Protein AF-H0I0U5-F1 (afdb_monomer)

Foldseek 3Di:
DDKAKDKDAFAFQDPVLVVVLVVLLVVLCVVLVKDKPDFQDDDDDPDDDTHSRITMIIGPHNVSVVCSCPDPSNVVSVVSVVVTTDD

Secondary structure (DSSP, 8-state):
-PPEEEEEEE-BS-HHHHHHHHHHHHHHHHHTT-EEEEES-S---SSS---SEEEEEEESSHHHHHHHHTSHHHHHHHHHHTTTB--

InterPro domains:
  IPR010753 Domain of unknown function DUF1330 [PF07045] (3-81)
  IPR011008 Dimeric alpha-beta barrel [SSF54909] (1-80)

Solvent-accessible surface area (backbone atoms only — not comparable to full-atom values): 4941 Å² total; per-residue (Å²): 130,69,65,12,76,52,77,47,75,37,41,77,79,34,73,68,65,46,50,58,37,54,61,38,34,50,55,24,36,60,76,39,58,48,41,77,78,39,80,47,66,96,80,82,65,99,70,77,84,76,57,86,27,49,30,34,32,39,18,75,24,51,65,39,44,52,51,32,63,70,26,73,49,24,46,60,21,53,75,56,42,79,79,25,45,63,127

Radius of gyration: 13.31 Å; Cα contacts (8 Å, |Δi|>4): 136; chains: 1; bounding box: 36×19×35 Å

Structure (mmCIF, N/CA/C/O backbone):
data_AF-H0I0U5-F1
#
_entry.id   AF-H0I0U5-F1
#
loop_
_atom_site.group_PDB
_atom_site.id
_atom_site.type_symbol
_atom_site.label_atom_id
_atom_site.label_alt_id
_atom_site.label_comp_id
_atom_site.label_asym_id
_atom_site.label_entity_id
_atom_site.label_seq_id
_atom_site.pdbx_PDB_ins_code
_atom_site.Cartn_x
_atom_site.Cartn_y
_atom_site.Cartn_z
_atom_site.occupancy
_atom_site.B_iso_or_equiv
_atom_site.auth_seq_id
_atom_site.auth_comp_id
_atom_site.auth_asym_id
_atom_site.auth_atom_id
_atom_site.pdbx_PDB_model_num
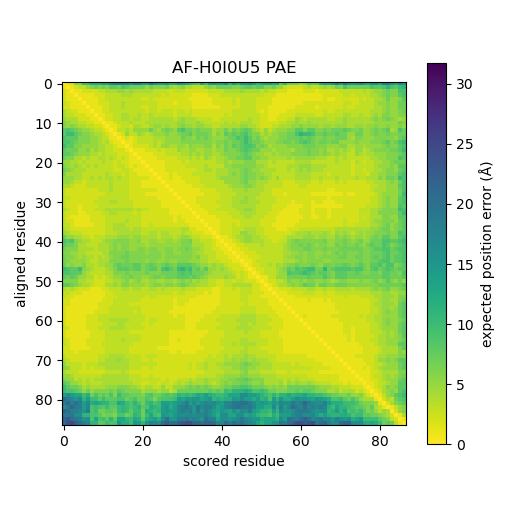ATOM 1 N N . MET A 1 1 ? -21.058 -0.122 6.432 1.00 77.44 1 MET A N 1
ATOM 2 C CA . MET A 1 1 ? -20.246 1.101 6.236 1.00 77.44 1 MET A CA 1
ATOM 3 C C . MET A 1 1 ? -19.391 0.944 4.990 1.00 77.44 1 MET A C 1
ATOM 5 O O . MET A 1 1 ? -19.060 -0.189 4.652 1.00 77.44 1 MET A O 1
ATOM 9 N N . ALA A 1 2 ? -19.076 2.046 4.307 1.00 93.38 2 ALA A N 1
ATOM 10 C CA . ALA A 1 2 ? -18.238 2.031 3.109 1.00 93.38 2 ALA A CA 1
ATOM 11 C C . ALA A 1 2 ? -16.782 1.657 3.445 1.00 93.38 2 ALA A C 1
ATOM 13 O O . ALA A 1 2 ? -16.269 2.029 4.500 1.00 93.38 2 ALA A O 1
ATOM 14 N N . LYS A 1 3 ? -16.136 0.905 2.550 1.00 97.69 3 LYS A N 1
ATOM 15 C CA . LYS A 1 3 ? -14.720 0.525 2.651 1.00 97.69 3 LYS A CA 1
ATOM 16 C C . LYS A 1 3 ? -13.813 1.663 2.181 1.00 97.69 3 LYS A C 1
ATOM 18 O O . LYS A 1 3 ? -14.254 2.546 1.450 1.00 97.69 3 LYS A O 1
ATOM 23 N N . GLY A 1 4 ? -12.548 1.622 2.590 1.00 97.81 4 GLY A N 1
ATOM 24 C CA . GLY A 1 4 ? -11.492 2.468 2.029 1.00 97.81 4 GLY A CA 1
ATOM 25 C C . GLY A 1 4 ? -10.706 1.712 0.962 1.00 97.81 4 GLY A C 1
ATOM 26 O O . GLY A 1 4 ? -10.463 0.518 1.127 1.00 97.81 4 GLY A O 1
ATOM 27 N N . TYR A 1 5 ? -10.285 2.394 -0.105 1.00 97.69 5 TYR A N 1
ATOM 28 C CA . TYR A 1 5 ? -9.462 1.797 -1.157 1.00 97.69 5 TYR A CA 1
ATOM 29 C C . TYR A 1 5 ? -8.237 2.652 -1.431 1.00 97.69 5 TYR A C 1
ATOM 31 O O . TYR A 1 5 ? -8.343 3.801 -1.856 1.00 97.69 5 TYR A O 1
ATOM 39 N N . TRP A 1 6 ? -7.068 2.064 -1.219 1.00 95.75 6 TRP A N 1
ATOM 40 C CA . TRP A 1 6 ? -5.807 2.641 -1.647 1.00 95.75 6 TRP A CA 1
ATOM 41 C C . TRP A 1 6 ? -5.413 2.028 -2.982 1.00 95.75 6 TRP A C 1
ATOM 43 O O . TRP A 1 6 ? -5.158 0.825 -3.070 1.00 95.75 6 TRP A O 1
ATOM 53 N N . VAL A 1 7 ? -5.354 2.871 -4.009 1.00 94.44 7 VAL A N 1
ATOM 54 C CA . VAL A 1 7 ? -4.860 2.516 -5.339 1.00 94.44 7 VAL A CA 1
ATOM 55 C C . VAL A 1 7 ? -3.475 3.127 -5.532 1.00 94.44 7 VAL A C 1
ATOM 57 O O . VAL A 1 7 ? -3.307 4.337 -5.395 1.00 94.44 7 VAL A O 1
ATOM 60 N N . ALA A 1 8 ? -2.477 2.293 -5.810 1.00 90.50 8 ALA A N 1
ATOM 61 C CA . ALA A 1 8 ? -1.107 2.725 -6.058 1.00 90.50 8 ALA A CA 1
ATOM 62 C C . ALA A 1 8 ? -0.611 2.208 -7.411 1.00 90.50 8 ALA A C 1
ATOM 64 O O . ALA A 1 8 ? -0.810 1.042 -7.760 1.00 90.50 8 ALA A O 1
ATOM 65 N N . PHE A 1 9 ? 0.074 3.090 -8.133 1.00 89.31 9 PHE A N 1
ATOM 66 C CA . PHE A 1 9 ? 0.677 2.848 -9.438 1.00 89.31 9 PHE A CA 1
ATOM 67 C C . PHE A 1 9 ? 2.185 3.053 -9.314 1.00 89.31 9 PHE A C 1
ATOM 69 O O . PHE A 1 9 ? 2.614 4.057 -8.748 1.00 89.31 9 PHE A O 1
ATOM 76 N N . ALA A 1 10 ? 2.991 2.116 -9.805 1.00 86.00 10 ALA A N 1
ATOM 77 C CA . ALA A 1 10 ? 4.447 2.227 -9.735 1.00 86.00 10 ALA A CA 1
ATOM 78 C C . ALA A 1 10 ? 5.130 1.521 -10.908 1.00 86.00 10 ALA A C 1
ATOM 80 O O . ALA A 1 10 ? 4.643 0.498 -11.382 1.00 86.00 10 ALA A O 1
ATOM 81 N N . ASP A 1 11 ? 6.297 2.024 -11.304 1.00 85.38 11 ASP A N 1
ATOM 82 C CA . ASP A 1 11 ? 7.296 1.236 -12.024 1.00 85.38 11 ASP A CA 1
ATOM 83 C C . ASP A 1 11 ? 8.455 0.957 -11.068 1.00 85.38 11 ASP A C 1
ATOM 85 O O . ASP A 1 11 ? 8.969 1.868 -10.412 1.00 85.38 11 ASP A O 1
ATOM 89 N N . VAL A 1 12 ? 8.826 -0.318 -10.9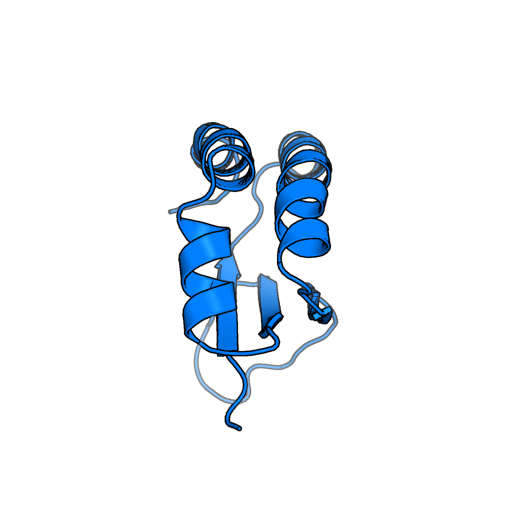46 1.00 81.88 12 VAL A N 1
ATOM 90 C CA . VAL A 1 12 ? 9.879 -0.769 -10.029 1.00 81.88 12 VAL A CA 1
ATOM 91 C C . VAL A 1 12 ? 11.190 -0.850 -10.800 1.00 81.88 12 VAL A C 1
ATOM 93 O O . VAL A 1 12 ? 11.357 -1.743 -11.627 1.00 81.88 12 VAL A O 1
ATOM 96 N N . SER A 1 13 ? 12.118 0.066 -10.520 1.00 81.81 13 SER A N 1
ATOM 97 C CA . SER A 1 13 ? 13.439 0.097 -11.165 1.00 81.81 13 SER A CA 1
ATOM 98 C C . SER A 1 13 ? 14.492 -0.750 -10.438 1.00 81.81 13 SER A C 1
ATOM 100 O O . SER A 1 13 ? 15.419 -1.241 -11.076 1.00 81.81 13 SER A O 1
ATOM 102 N N . ASP A 1 14 ? 14.328 -0.976 -9.128 1.00 81.31 14 ASP A N 1
ATOM 103 C CA . ASP A 1 14 ? 15.189 -1.845 -8.313 1.00 81.31 14 ASP A CA 1
ATOM 104 C C . ASP A 1 14 ? 14.356 -2.863 -7.501 1.00 81.31 14 ASP A C 1
ATOM 106 O O . ASP A 1 14 ? 13.771 -2.531 -6.459 1.00 81.31 14 ASP A O 1
ATOM 110 N N . PRO A 1 15 ? 14.308 -4.135 -7.942 1.00 77.31 15 PRO A N 1
ATOM 111 C CA . PRO A 1 15 ? 13.596 -5.195 -7.237 1.00 77.31 15 PRO A CA 1
ATOM 112 C C . PRO A 1 15 ? 14.150 -5.522 -5.842 1.00 77.31 15 PRO A C 1
ATOM 114 O O . PRO A 1 15 ? 13.397 -6.045 -5.014 1.00 77.31 15 PRO A O 1
ATOM 117 N N . GLN A 1 16 ? 15.437 -5.272 -5.563 1.00 77.31 16 GLN A N 1
ATOM 118 C CA . GLN A 1 16 ? 16.032 -5.573 -4.256 1.00 77.31 16 GLN A CA 1
ATOM 119 C C . GLN A 1 16 ? 15.634 -4.527 -3.213 1.00 77.31 16 GLN A C 1
ATOM 121 O O . GLN A 1 16 ? 15.102 -4.909 -2.166 1.00 77.31 16 GLN A O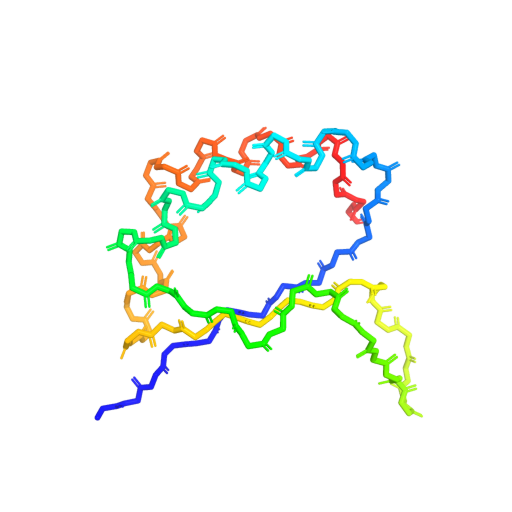 1
ATOM 126 N N . GLY A 1 17 ? 15.788 -3.233 -3.509 1.00 74.19 17 GLY A N 1
ATOM 127 C CA . GLY A 1 17 ? 15.303 -2.149 -2.647 1.00 74.19 17 GLY A CA 1
ATOM 128 C C . GLY A 1 17 ? 13.799 -2.252 -2.371 1.00 74.19 17 GLY A C 1
ATOM 129 O O . GLY A 1 17 ? 13.343 -2.128 -1.229 1.00 74.19 17 GLY A O 1
ATOM 130 N N . HIS A 1 18 ? 13.025 -2.645 -3.385 1.00 78.31 18 HIS A N 1
ATOM 131 C CA . HIS A 1 18 ? 11.584 -2.860 -3.260 1.00 78.31 18 HIS A CA 1
ATOM 132 C C . HIS A 1 18 ? 11.196 -3.963 -2.248 1.00 78.31 18 HIS A C 1
ATOM 134 O O . HIS A 1 18 ? 10.138 -3.872 -1.617 1.00 78.31 18 HIS A O 1
ATOM 140 N N . LYS A 1 19 ? 12.034 -4.987 -2.015 1.00 81.62 19 LYS A N 1
ATOM 141 C CA . LYS A 1 19 ? 11.749 -6.028 -1.002 1.00 81.62 19 LYS A CA 1
ATOM 142 C C . LYS A 1 19 ? 11.800 -5.486 0.427 1.00 81.62 19 LYS A C 1
ATOM 144 O O . LYS A 1 19 ? 10.946 -5.851 1.236 1.00 81.62 19 LYS A O 1
ATOM 149 N N . ALA A 1 20 ? 12.757 -4.610 0.734 1.00 80.00 20 ALA A N 1
ATOM 150 C CA . ALA A 1 20 ? 12.864 -3.990 2.056 1.00 80.00 20 ALA A CA 1
ATOM 151 C C . ALA A 1 20 ? 11.646 -3.096 2.346 1.00 80.00 20 ALA A C 1
ATOM 153 O O . ALA A 1 20 ? 11.038 -3.198 3.413 1.00 80.00 20 ALA A O 1
ATOM 154 N N . TYR A 1 21 ? 11.212 -2.317 1.350 1.00 82.88 21 TYR A N 1
ATOM 155 C CA . TYR A 1 21 ? 9.973 -1.536 1.410 1.00 82.88 21 TYR A CA 1
ATOM 156 C C . TYR A 1 21 ? 8.741 -2.395 1.717 1.00 82.88 21 TYR A C 1
ATOM 158 O O . TYR A 1 21 ? 7.944 -2.062 2.596 1.00 82.88 21 TYR A O 1
ATOM 166 N N . ILE A 1 22 ? 8.594 -3.519 1.006 1.00 86.88 22 ILE A N 1
ATOM 167 C CA . ILE A 1 22 ? 7.494 -4.473 1.198 1.00 86.88 22 ILE A CA 1
ATOM 168 C C . ILE A 1 22 ? 7.453 -5.016 2.632 1.00 86.88 22 ILE A C 1
ATOM 170 O O . ILE A 1 22 ? 6.368 -5.208 3.184 1.00 86.88 22 ILE A O 1
ATOM 174 N N . ALA A 1 23 ? 8.608 -5.296 3.235 1.00 85.50 23 ALA A N 1
ATOM 175 C CA . ALA A 1 23 ? 8.665 -5.832 4.591 1.00 85.50 23 ALA A CA 1
ATOM 176 C C . ALA A 1 23 ? 8.225 -4.798 5.640 1.00 85.50 23 ALA A C 1
ATOM 178 O O . ALA A 1 23 ? 7.487 -5.138 6.569 1.00 85.50 23 ALA A O 1
ATOM 179 N N . GLU A 1 24 ? 8.634 -3.537 5.476 1.00 85.38 24 GLU A N 1
ATOM 180 C CA . GLU A 1 24 ? 8.262 -2.457 6.394 1.00 85.38 24 GLU A CA 1
ATOM 181 C C . GLU A 1 24 ? 6.793 -2.046 6.228 1.00 85.38 24 GLU A C 1
ATOM 183 O O . GLU A 1 24 ? 6.061 -2.001 7.220 1.00 85.38 24 GLU A O 1
ATOM 188 N N . ASN A 1 25 ? 6.306 -1.855 4.995 1.00 88.50 25 ASN A N 1
ATOM 189 C CA . ASN A 1 25 ? 4.912 -1.449 4.772 1.00 88.50 25 ASN A CA 1
ATOM 190 C C . ASN A 1 25 ? 3.898 -2.509 5.237 1.00 88.50 25 ASN A C 1
ATOM 192 O O . ASN A 1 25 ? 2.813 -2.165 5.706 1.00 88.50 25 ASN A O 1
ATOM 196 N N . ALA A 1 26 ? 4.271 -3.794 5.218 1.00 89.56 26 ALA A N 1
ATOM 197 C CA . ALA A 1 26 ? 3.427 -4.876 5.715 1.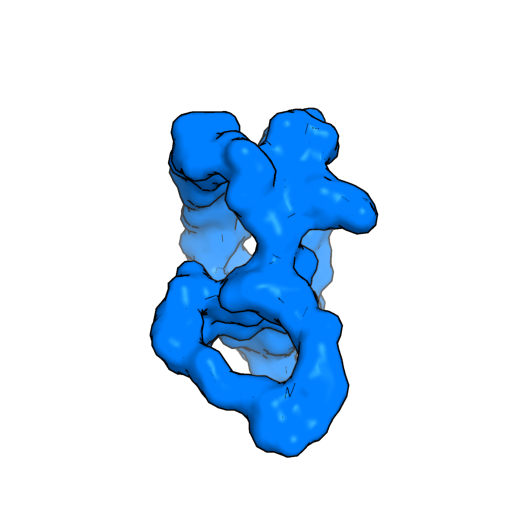00 89.56 26 ALA A CA 1
ATOM 198 C C . ALA A 1 26 ? 3.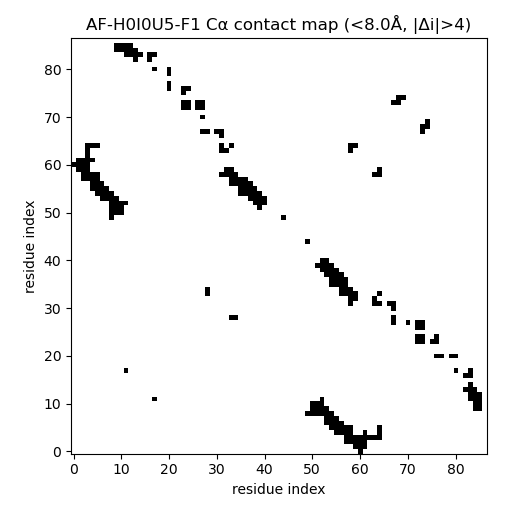096 -4.733 7.211 1.00 89.56 26 ALA A C 1
ATOM 200 O O . ALA A 1 26 ? 2.059 -5.232 7.653 1.00 89.56 26 ALA A O 1
ATOM 201 N N . LYS A 1 27 ? 3.944 -4.057 7.999 1.00 92.00 27 LYS A N 1
ATOM 202 C CA . LYS A 1 27 ? 3.670 -3.777 9.418 1.00 92.00 27 LYS A CA 1
ATOM 203 C C . LYS A 1 27 ? 2.514 -2.786 9.561 1.00 92.00 27 LYS A C 1
ATOM 205 O O . LYS A 1 27 ? 1.566 -3.086 10.282 1.00 92.00 27 LYS A O 1
ATOM 210 N N . ALA A 1 28 ? 2.555 -1.680 8.816 1.00 93.69 28 ALA A N 1
ATOM 211 C CA . ALA A 1 28 ? 1.477 -0.693 8.782 1.00 93.69 28 ALA A CA 1
ATOM 212 C C . ALA A 1 28 ? 0.170 -1.322 8.273 1.00 93.69 28 ALA A C 1
ATOM 214 O O . ALA A 1 28 ? -0.858 -1.266 8.943 1.00 93.69 28 ALA A O 1
ATOM 215 N N . PHE A 1 29 ? 0.223 -2.034 7.146 1.00 95.38 29 PHE A N 1
ATOM 216 C CA . PHE A 1 29 ? -0.960 -2.654 6.549 1.00 95.38 29 PHE A CA 1
ATOM 217 C C . PHE A 1 29 ? -1.667 -3.642 7.481 1.00 95.38 29 PHE A C 1
ATOM 219 O O . PHE A 1 29 ? -2.889 -3.594 7.608 1.00 95.38 29 PHE A O 1
ATOM 226 N N . ARG A 1 30 ? -0.921 -4.499 8.191 1.00 95.06 30 ARG A N 1
ATOM 227 C CA . ARG A 1 30 ? -1.524 -5.420 9.170 1.00 95.06 30 ARG A CA 1
ATOM 228 C C . ARG A 1 30 ? -2.185 -4.682 10.332 1.00 95.06 30 ARG A C 1
ATOM 230 O O . ARG A 1 30 ? -3.275 -5.071 10.737 1.00 95.06 30 ARG A O 1
ATOM 237 N N . LYS A 1 31 ? -1.553 -3.621 10.843 1.00 95.62 31 LYS A N 1
ATOM 238 C CA . LYS A 1 31 ? -2.066 -2.829 11.971 1.00 95.62 31 LYS A CA 1
ATOM 239 C C . LYS A 1 31 ? -3.414 -2.171 11.661 1.00 95.62 31 LYS A C 1
ATOM 241 O O . LYS A 1 31 ? -4.276 -2.132 12.528 1.00 95.62 31 LYS A O 1
ATOM 246 N N . HIS A 1 32 ? -3.606 -1.706 10.427 1.00 96.81 32 HIS A N 1
ATOM 247 C CA . HIS A 1 32 ? -4.813 -0.982 10.006 1.00 96.81 32 HIS A CA 1
ATOM 248 C C . HIS A 1 32 ? -5.851 -1.860 9.279 1.00 96.81 32 HIS A C 1
ATOM 250 O O . HIS A 1 32 ? -6.782 -1.346 8.661 1.00 96.81 32 HIS A O 1
ATOM 256 N N . GLY A 1 33 ? -5.717 -3.191 9.346 1.00 96.38 33 GLY A N 1
ATOM 257 C CA . GLY A 1 33 ? -6.701 -4.122 8.782 1.00 96.38 33 GLY A CA 1
ATOM 258 C C . GLY A 1 33 ? -6.745 -4.141 7.252 1.00 96.38 33 GLY A C 1
ATOM 259 O O . GLY A 1 33 ? -7.802 -4.384 6.670 1.00 96.38 33 GLY A O 1
ATOM 260 N N . ALA A 1 34 ? -5.618 -3.862 6.597 1.00 97.00 34 ALA A N 1
ATOM 261 C CA . ALA A 1 34 ? -5.545 -3.772 5.149 1.00 97.00 34 ALA A CA 1
ATOM 262 C C . ALA A 1 34 ? -5.563 -5.157 4.476 1.00 97.00 34 ALA A C 1
ATOM 264 O O . ALA A 1 34 ? -4.909 -6.101 4.931 1.00 97.00 34 ALA A O 1
ATOM 265 N N . ARG A 1 35 ? -6.249 -5.261 3.335 1.00 97.25 35 ARG A N 1
ATOM 266 C CA . ARG A 1 35 ? -6.359 -6.474 2.516 1.00 97.25 35 ARG A CA 1
ATOM 267 C C .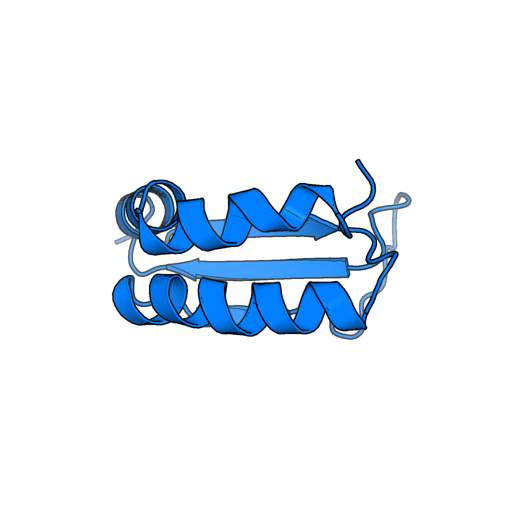 ARG A 1 35 ? -5.992 -6.174 1.067 1.00 97.25 35 ARG A C 1
ATOM 269 O O . ARG A 1 35 ? -6.617 -5.341 0.422 1.00 97.25 35 ARG A O 1
ATOM 276 N N . PHE A 1 36 ? -5.000 -6.877 0.524 1.00 95.38 36 PHE A N 1
ATOM 277 C CA . PHE A 1 36 ? -4.637 -6.734 -0.888 1.00 95.38 36 PHE A CA 1
ATOM 278 C C . PHE A 1 36 ? -5.694 -7.386 -1.786 1.00 95.38 36 PHE A C 1
ATOM 280 O O . PHE A 1 36 ? -5.975 -8.575 -1.640 1.00 95.38 36 PHE A O 1
ATOM 287 N N . LEU A 1 37 ? -6.246 -6.614 -2.723 1.00 95.19 37 LEU A N 1
ATOM 288 C CA . LEU A 1 37 ? -7.083 -7.125 -3.816 1.00 95.19 37 LEU A CA 1
ATOM 289 C C . LEU A 1 37 ? -6.225 -7.474 -5.032 1.00 95.19 37 LEU A C 1
ATOM 291 O O . LEU A 1 37 ? -6.400 -8.514 -5.652 1.00 95.19 37 LEU A O 1
ATOM 295 N N . THR A 1 38 ? -5.249 -6.617 -5.329 1.00 93.00 38 THR A N 1
ATOM 296 C CA . THR A 1 38 ? -4.181 -6.877 -6.298 1.00 93.00 38 THR A CA 1
ATOM 297 C C . THR A 1 38 ? -2.879 -6.266 -5.797 1.00 93.00 38 THR A C 1
ATOM 299 O O . THR A 1 38 ? -2.880 -5.271 -5.066 1.00 93.00 38 THR A O 1
ATOM 302 N N . ARG A 1 39 ? -1.751 -6.886 -6.152 1.00 91.12 39 ARG A N 1
ATOM 303 C CA . ARG A 1 39 ? -0.411 -6.487 -5.702 1.00 91.12 39 ARG A CA 1
ATOM 304 C C . ARG A 1 39 ? 0.616 -6.528 -6.839 1.00 91.12 39 ARG A C 1
ATOM 306 O O . ARG A 1 39 ? 1.767 -6.910 -6.618 1.00 91.12 39 ARG A O 1
ATOM 313 N N . GLY A 1 40 ? 0.211 -6.106 -8.036 1.00 87.44 40 GLY A N 1
ATOM 314 C CA . GLY A 1 40 ? 1.020 -6.201 -9.254 1.00 87.44 40 GLY A CA 1
ATOM 315 C C . GLY A 1 40 ? 0.947 -7.575 -9.917 1.00 87.44 40 GLY A C 1
ATOM 316 O O . GLY A 1 40 ? 1.976 -8.099 -10.326 1.00 87.44 40 GLY A O 1
ATOM 317 N N . GLY A 1 41 ? -0.242 -8.187 -9.927 1.00 85.75 41 GLY A N 1
ATOM 318 C CA . GLY A 1 41 ? -0.503 -9.409 -10.694 1.00 85.75 41 GLY A CA 1
ATOM 319 C C . GLY A 1 41 ? -0.672 -9.125 -12.191 1.00 85.75 41 GLY A C 1
ATOM 320 O O . GLY A 1 41 ? -0.515 -7.986 -12.626 1.00 85.75 41 GLY A O 1
ATOM 321 N N . GLN A 1 42 ? -1.022 -10.155 -12.968 1.00 86.62 42 GLN A N 1
ATOM 322 C CA . GLN A 1 42 ? -1.369 -9.979 -14.380 1.00 86.62 42 GLN A CA 1
ATOM 323 C C . GLN A 1 42 ? -2.538 -9.000 -14.528 1.00 86.62 42 GLN A C 1
ATOM 325 O O . GLN A 1 42 ? -3.522 -9.073 -13.789 1.00 86.62 42 GLN A O 1
ATOM 330 N N . GLY A 1 43 ? -2.414 -8.096 -15.491 1.00 86.25 43 GLY A N 1
ATOM 331 C CA . GLY A 1 43 ? -3.433 -7.120 -15.831 1.00 86.25 43 GLY A CA 1
ATOM 332 C C . GLY A 1 43 ? -3.292 -6.713 -17.289 1.00 86.25 43 GLY A C 1
ATOM 333 O O . GLY A 1 43 ? -2.207 -6.788 -17.862 1.00 86.25 43 GLY A O 1
ATOM 334 N N . GLU A 1 44 ? -4.404 -6.293 -17.871 1.00 89.38 44 GLU A N 1
ATOM 335 C CA . GLU A 1 44 ? -4.477 -5.748 -19.220 1.00 89.38 44 GLU A CA 1
ATOM 336 C C . GLU A 1 44 ? -4.979 -4.309 -19.127 1.00 89.38 44 GLU A C 1
ATOM 338 O O . GLU A 1 44 ? -5.744 -3.966 -18.223 1.00 89.38 44 GLU A O 1
ATOM 343 N N . SER A 1 45 ? -4.512 -3.452 -20.032 1.00 89.50 45 SER A N 1
ATOM 344 C CA . SER A 1 45 ? -4.962 -2.063 -20.144 1.00 89.50 45 SER A CA 1
ATOM 345 C C . SER A 1 45 ? -5.618 -1.890 -21.510 1.00 89.50 45 SER A C 1
ATOM 347 O O . SER A 1 45 ? -4.917 -1.583 -22.470 1.00 89.50 45 SER A O 1
ATOM 349 N N . PRO A 1 46 ? -6.940 -2.126 -21.618 1.00 91.38 46 PRO A N 1
ATOM 350 C CA . PRO A 1 46 ? -7.664 -1.961 -22.878 1.00 91.38 46 PRO A CA 1
ATOM 351 C C . PRO A 1 46 ? -7.544 -0.542 -23.447 1.00 91.38 46 PRO A C 1
ATOM 353 O O . PRO A 1 46 ? -7.595 -0.348 -24.657 1.00 91.38 46 PRO A O 1
ATOM 356 N N . GLU A 1 47 ? -7.357 0.444 -22.565 1.00 91.38 47 GLU A N 1
ATOM 357 C CA . GLU A 1 47 ? -7.172 1.847 -22.909 1.00 91.38 47 GLU A CA 1
ATOM 358 C C . GLU A 1 47 ? -6.028 2.461 -22.088 1.00 91.38 47 GLU A C 1
ATOM 360 O O . GLU A 1 47 ? -5.909 2.236 -20.880 1.00 91.38 47 GLU A O 1
ATOM 365 N N . GLY A 1 48 ? -5.207 3.286 -22.742 1.00 88.38 48 GLY A N 1
ATOM 366 C CA . GLY A 1 48 ? -4.118 4.026 -22.106 1.00 88.38 48 GLY A CA 1
ATOM 367 C C . GLY A 1 48 ? -2.866 3.197 -21.799 1.00 88.38 48 GLY A C 1
ATOM 368 O O . GLY A 1 48 ? -2.735 2.039 -22.177 1.00 88.38 48 GLY A O 1
ATOM 369 N N . HIS A 1 49 ? -1.914 3.836 -21.117 1.00 86.94 49 HIS A N 1
ATOM 370 C CA . HIS A 1 49 ? -0.619 3.249 -20.763 1.00 86.94 49 HIS A CA 1
ATOM 371 C C . HIS A 1 49 ? -0.318 3.529 -19.283 1.00 86.94 49 HIS A C 1
ATOM 373 O O . HIS A 1 49 ? 0.457 4.440 -18.975 1.00 86.94 49 HIS A O 1
ATOM 379 N N . PRO A 1 50 ? -0.981 2.832 -18.341 1.00 86.25 50 PRO A N 1
ATOM 380 C CA . PRO A 1 50 ? -0.691 3.009 -16.926 1.00 86.25 50 PRO A CA 1
ATOM 381 C C . PRO A 1 50 ? 0.702 2.467 -16.586 1.00 86.25 50 PRO A C 1
ATOM 383 O O . PRO A 1 50 ? 1.318 1.723 -17.350 1.00 86.25 50 PRO A O 1
ATOM 386 N N . ARG A 1 51 ? 1.184 2.813 -15.389 1.00 87.00 51 ARG A N 1
ATOM 387 C CA . ARG A 1 51 ? 2.373 2.181 -14.804 1.00 87.00 51 ARG A CA 1
ATOM 388 C C . ARG A 1 51 ? 2.206 0.659 -14.774 1.00 87.00 51 ARG A C 1
ATOM 390 O O . ARG A 1 51 ? 1.111 0.154 -14.515 1.00 87.00 51 ARG A O 1
ATOM 397 N N . SER A 1 52 ? 3.313 -0.055 -14.951 1.00 84.88 52 SER A N 1
ATOM 398 C CA . SER A 1 52 ? 3.348 -1.520 -15.066 1.00 84.88 52 SER A CA 1
ATOM 399 C C . SER A 1 52 ? 2.810 -2.249 -13.833 1.00 84.88 52 SE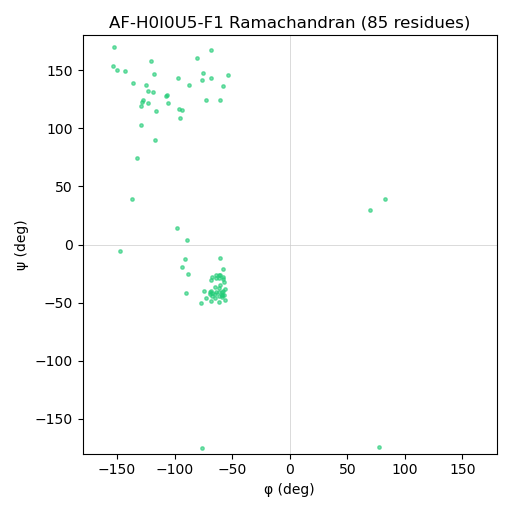R A C 1
ATOM 401 O O . SER A 1 52 ? 2.328 -3.378 -13.936 1.00 84.88 52 SER A O 1
ATOM 403 N N . ARG A 1 53 ? 2.872 -1.620 -12.653 1.00 88.56 53 ARG A N 1
ATOM 404 C CA . ARG A 1 53 ? 2.435 -2.220 -11.395 1.00 88.56 53 ARG A CA 1
ATOM 405 C C . ARG A 1 53 ? 1.251 -1.477 -10.789 1.00 88.56 53 ARG A C 1
ATOM 407 O O . ARG A 1 53 ? 1.399 -0.361 -10.295 1.00 88.56 53 ARG A O 1
ATOM 414 N N . VAL A 1 54 ? 0.110 -2.162 -10.724 1.00 91.38 54 VAL A N 1
ATOM 415 C CA . VAL A 1 54 ? -1.110 -1.693 -10.050 1.00 91.38 54 VAL A CA 1
ATOM 416 C C . VAL A 1 54 ? -1.316 -2.456 -8.743 1.00 91.38 54 VAL A C 1
ATOM 418 O O . VAL A 1 54 ? -1.294 -3.690 -8.705 1.00 91.38 54 VAL A O 1
ATOM 421 N N . VAL A 1 55 ? -1.519 -1.722 -7.653 1.00 93.06 55 VAL A N 1
ATOM 422 C CA . VAL A 1 55 ? -1.832 -2.266 -6.328 1.00 93.06 55 VAL A CA 1
ATOM 423 C C . VAL A 1 55 ? -3.141 -1.664 -5.850 1.00 93.06 55 VAL A C 1
ATOM 425 O O . VAL A 1 55 ? -3.316 -0.450 -5.891 1.00 93.06 55 VAL A O 1
ATOM 428 N N . VAL A 1 56 ? -4.035 -2.514 -5.359 1.00 95.69 56 VAL A N 1
ATOM 429 C CA . VAL A 1 56 ? -5.300 -2.106 -4.747 1.00 95.69 56 VAL A CA 1
ATOM 430 C C . VAL A 1 56 ? -5.389 -2.758 -3.380 1.00 95.69 56 VAL A C 1
ATOM 432 O O . VAL A 1 56 ? -5.279 -3.983 -3.255 1.00 95.69 56 VAL A O 1
ATOM 435 N N . ILE A 1 57 ? -5.577 -1.929 -2.360 1.00 97.38 57 ILE A N 1
ATOM 436 C CA . ILE A 1 57 ? -5.638 -2.334 -0.960 1.00 97.38 57 ILE A CA 1
ATOM 437 C C . ILE A 1 57 ? -6.970 -1.867 -0.381 1.00 97.38 57 ILE A C 1
ATOM 439 O O . ILE A 1 57 ? -7.277 -0.677 -0.397 1.00 97.38 57 ILE A O 1
ATOM 443 N N . GLU A 1 58 ? -7.758 -2.807 0.121 1.00 98.25 58 GLU A N 1
ATOM 444 C CA . GLU A 1 58 ? -9.005 -2.549 0.83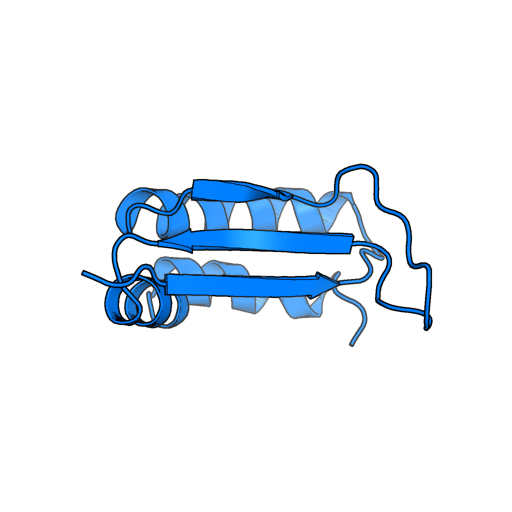2 1.00 98.25 58 GLU A CA 1
ATOM 445 C C . GLU A 1 58 ? -8.733 -2.345 2.326 1.00 98.25 58 GLU A C 1
ATOM 447 O O . GLU A 1 58 ? -7.983 -3.105 2.937 1.00 98.25 58 GLU A O 1
ATOM 452 N N . PHE A 1 59 ? -9.390 -1.352 2.917 1.00 98.31 59 PHE A N 1
ATOM 453 C CA . PHE A 1 59 ? -9.384 -1.060 4.346 1.00 98.31 59 PHE A CA 1
ATOM 454 C C . PHE A 1 59 ? -10.805 -1.126 4.925 1.00 98.31 59 PHE A C 1
ATOM 456 O O . PHE A 1 59 ? -11.786 -0.944 4.190 1.00 98.31 59 PHE A O 1
ATOM 463 N N . PRO A 1 60 ? -10.956 -1.335 6.248 1.00 97.81 60 PRO A N 1
ATOM 464 C CA . PRO A 1 60 ? -12.264 -1.390 6.901 1.00 97.81 60 PRO A CA 1
ATOM 465 C C . PRO A 1 60 ? -13.110 -0.120 6.716 1.00 97.81 60 PRO A C 1
ATOM 467 O O . PRO A 1 60 ? -14.336 -0.229 6.669 1.00 97.81 60 PRO A O 1
ATOM 470 N N . SER A 1 61 ? -12.461 1.042 6.574 1.00 98.12 61 SER A N 1
ATOM 471 C CA . SER A 1 61 ? -13.052 2.358 6.304 1.00 98.12 61 SER A CA 1
ATOM 472 C C . SER A 1 61 ? -12.060 3.261 5.555 1.00 98.12 61 SER A C 1
ATOM 474 O O . SER A 1 61 ? -10.878 2.930 5.432 1.00 98.12 61 SER A O 1
ATOM 476 N N . TYR A 1 62 ? -12.535 4.411 5.066 1.00 97.31 62 TYR A N 1
ATOM 477 C CA . TYR A 1 62 ? -11.668 5.464 4.524 1.00 97.31 62 TYR A CA 1
ATOM 478 C C . TYR A 1 62 ? -10.662 5.968 5.570 1.00 97.31 62 TYR A C 1
ATOM 480 O O . TYR A 1 62 ? -9.469 6.047 5.285 1.00 97.31 62 TYR A O 1
ATOM 488 N N . ASP A 1 63 ? -11.122 6.220 6.798 1.00 97.56 63 ASP A N 1
ATOM 489 C CA . ASP A 1 63 ? -10.267 6.727 7.877 1.00 97.56 63 ASP A CA 1
ATOM 490 C C . ASP A 1 63 ? -9.134 5.756 8.210 1.00 97.56 63 ASP A C 1
ATOM 492 O O . ASP A 1 63 ? -7.988 6.179 8.317 1.00 97.56 63 ASP A O 1
ATOM 496 N N . ALA A 1 64 ? -9.404 4.445 8.235 1.00 97.69 64 ALA A N 1
ATOM 497 C CA . ALA A 1 64 ? -8.367 3.435 8.448 1.00 97.69 64 ALA A CA 1
ATOM 498 C C . ALA A 1 64 ? -7.275 3.471 7.359 1.00 97.69 64 ALA A C 1
ATOM 500 O O . ALA A 1 64 ? -6.100 3.241 7.652 1.00 97.69 64 ALA A O 1
ATOM 501 N N . ALA A 1 65 ? -7.637 3.784 6.108 1.00 97.06 65 ALA A N 1
ATOM 502 C CA . ALA A 1 65 ? -6.667 3.951 5.027 1.00 97.06 65 ALA A CA 1
ATOM 503 C C . ALA A 1 65 ? -5.802 5.209 5.231 1.00 97.06 65 ALA A C 1
ATOM 505 O O . AL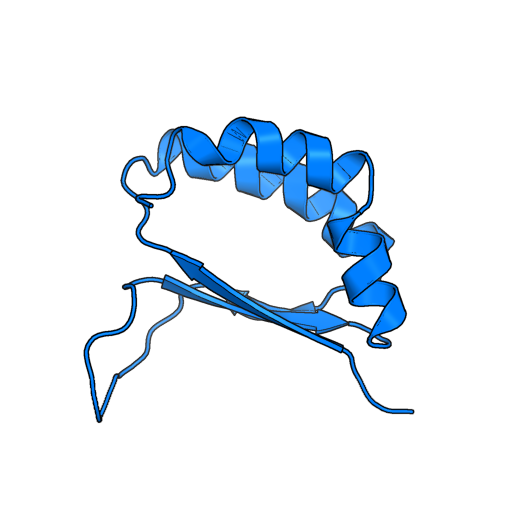A A 1 65 ? -4.583 5.154 5.057 1.00 97.06 65 ALA A O 1
ATOM 506 N N . ILE A 1 66 ? -6.410 6.326 5.643 1.00 97.00 66 ILE A N 1
ATOM 507 C CA . ILE A 1 66 ? -5.692 7.579 5.925 1.00 97.00 66 ILE A CA 1
ATOM 508 C C . ILE A 1 66 ? -4.783 7.450 7.149 1.00 97.00 66 ILE A C 1
ATOM 510 O O . ILE A 1 66 ? -3.630 7.881 7.099 1.00 97.00 66 ILE A O 1
ATOM 514 N N . GLU A 1 67 ? -5.263 6.836 8.226 1.00 97.19 67 GLU A N 1
ATOM 515 C CA . GLU A 1 67 ? -4.464 6.538 9.416 1.00 97.19 67 GLU A CA 1
ATOM 516 C C . GLU A 1 67 ? -3.270 5.652 9.070 1.00 97.19 67 GLU A C 1
ATOM 518 O O . GLU A 1 67 ? -2.162 5.917 9.530 1.00 97.19 67 GLU A O 1
ATOM 523 N N . CYS A 1 68 ? -3.467 4.652 8.204 1.00 96.44 68 CYS A N 1
ATOM 524 C CA . CYS A 1 68 ? -2.376 3.820 7.715 1.00 96.44 68 CYS A CA 1
ATOM 525 C C . CYS A 1 68 ? -1.336 4.630 6.939 1.00 96.44 68 CYS A C 1
ATOM 527 O O . CYS A 1 68 ? -0.147 4.414 7.137 1.00 96.44 68 CYS A O 1
ATOM 529 N N . TYR A 1 69 ? -1.756 5.536 6.054 1.00 94.06 69 TYR A N 1
ATOM 530 C CA . TYR A 1 69 ? -0.832 6.367 5.277 1.00 94.06 69 TYR A CA 1
ATOM 531 C C . TYR A 1 69 ? -0.029 7.329 6.163 1.00 94.06 69 TYR A C 1
ATOM 533 O O . TYR A 1 69 ? 1.142 7.587 5.905 1.00 94.06 69 TYR A O 1
ATOM 541 N N . ARG A 1 70 ? -0.657 7.860 7.215 1.00 94.69 70 ARG A N 1
ATOM 542 C CA . ARG A 1 70 ? -0.050 8.822 8.147 1.00 94.69 70 ARG A CA 1
ATOM 543 C C . ARG A 1 70 ? 0.662 8.163 9.329 1.00 94.69 70 ARG A C 1
ATOM 545 O O . ARG A 1 70 ? 1.096 8.867 10.237 1.00 94.69 70 ARG A O 1
ATOM 552 N N . SER A 1 71 ? 0.742 6.834 9.367 1.00 93.94 71 SER A N 1
ATOM 553 C CA . SER A 1 71 ? 1.333 6.138 10.502 1.00 93.94 71 SER A CA 1
ATOM 554 C C . SER A 1 71 ? 2.862 6.252 10.489 1.00 93.94 71 SER A C 1
ATOM 556 O O . SER A 1 71 ? 3.468 6.227 9.412 1.00 93.94 71 SER A O 1
ATOM 558 N N . PRO A 1 72 ? 3.519 6.297 11.663 1.00 91.88 72 PRO A N 1
ATOM 559 C CA . PRO A 1 72 ? 4.980 6.285 11.740 1.00 91.88 72 PRO A CA 1
ATOM 560 C C . PRO A 1 72 ? 5.595 5.059 11.052 1.00 91.88 72 PRO A C 1
ATOM 562 O O . PRO A 1 72 ? 6.693 5.120 10.498 1.00 91.88 72 PRO A O 1
ATOM 565 N N . GLU A 1 73 ? 4.890 3.923 11.069 1.00 89.25 73 GLU A N 1
ATOM 566 C CA . GLU A 1 73 ? 5.330 2.703 10.399 1.00 89.25 73 GLU A CA 1
ATOM 567 C C . GLU A 1 73 ? 5.327 2.849 8.873 1.00 89.25 73 GLU A C 1
ATOM 569 O O . GLU A 1 73 ? 6.262 2.385 8.213 1.00 89.25 73 GLU A O 1
ATOM 574 N N . TYR A 1 74 ? 4.297 3.488 8.307 1.00 90.75 74 TYR A N 1
ATOM 575 C CA . TYR A 1 74 ? 4.238 3.727 6.870 1.00 90.75 74 TYR A CA 1
ATOM 576 C C . TYR A 1 74 ? 5.193 4.840 6.440 1.00 90.75 74 TYR A C 1
ATOM 578 O O . TYR A 1 74 ? 5.880 4.669 5.436 1.00 90.75 74 TYR A O 1
ATOM 586 N N . GLU A 1 75 ? 5.317 5.917 7.217 1.00 88.94 75 GLU A N 1
ATOM 587 C CA . GLU A 1 75 ? 6.269 7.005 6.960 1.00 88.94 75 GLU A CA 1
ATOM 588 C C . GLU A 1 75 ? 7.712 6.482 6.890 1.00 88.94 75 GLU A C 1
ATOM 590 O O . GLU A 1 75 ? 8.469 6.785 5.959 1.00 88.94 75 GLU A O 1
ATOM 595 N N . LYS A 1 76 ? 8.076 5.594 7.824 1.00 86.56 76 LYS A N 1
ATOM 596 C CA . LYS A 1 76 ? 9.368 4.904 7.802 1.00 86.56 76 LYS A CA 1
ATOM 597 C C . LYS A 1 76 ? 9.555 4.106 6.511 1.00 86.56 76 LYS A C 1
ATOM 599 O O . LYS A 1 76 ? 10.623 4.184 5.908 1.00 86.56 76 LYS A O 1
ATOM 604 N N . ALA A 1 77 ? 8.532 3.382 6.054 1.00 84.50 77 ALA A N 1
ATOM 605 C CA . ALA A 1 77 ? 8.591 2.659 4.787 1.00 84.50 77 ALA A CA 1
ATOM 606 C C . ALA A 1 77 ? 8.709 3.617 3.583 1.00 84.50 77 ALA A C 1
ATOM 608 O O . ALA A 1 77 ? 9.564 3.411 2.722 1.00 84.50 77 ALA A O 1
ATOM 609 N N . SER A 1 78 ? 7.911 4.685 3.517 1.00 81.75 78 SER A N 1
ATOM 610 C CA . SER A 1 78 ? 7.902 5.621 2.384 1.00 81.75 78 SER A CA 1
ATOM 611 C C . SER A 1 78 ? 9.181 6.442 2.265 1.00 81.75 78 SER A C 1
ATOM 613 O O . SER A 1 78 ? 9.594 6.730 1.147 1.00 81.75 78 SER A O 1
ATOM 615 N N . SER A 1 79 ? 9.866 6.740 3.375 1.00 78.69 79 SER A N 1
ATOM 616 C CA . SER A 1 79 ? 11.172 7.427 3.354 1.00 78.69 79 SER A CA 1
ATOM 617 C C . SER A 1 79 ? 12.240 6.680 2.543 1.00 78.69 79 SER A C 1
ATOM 619 O O . SER A 1 79 ? 13.217 7.262 2.076 1.00 78.69 79 SER A O 1
ATOM 621 N N . THR A 1 80 ? 12.034 5.379 2.339 1.00 69.94 80 THR A N 1
ATOM 622 C CA . THR A 1 80 ? 12.925 4.532 1.555 1.00 69.94 80 THR A CA 1
ATOM 623 C C . THR A 1 80 ? 12.492 4.423 0.082 1.00 69.94 80 THR A C 1
ATOM 625 O O . THR A 1 80 ? 13.323 4.142 -0.777 1.00 69.94 80 THR A O 1
ATOM 628 N N . ALA A 1 81 ? 11.229 4.739 -0.238 1.00 65.38 81 ALA A N 1
ATOM 629 C CA . ALA A 1 81 ? 10.603 4.506 -1.544 1.00 65.38 81 ALA A CA 1
ATOM 630 C C . ALA A 1 81 ? 11.167 5.352 -2.700 1.00 65.38 81 ALA A C 1
ATOM 632 O O . ALA A 1 81 ? 11.188 4.879 -3.838 1.00 65.38 81 ALA A O 1
ATOM 633 N N . ASP A 1 82 ? 11.691 6.549 -2.408 1.00 59.06 82 ASP A N 1
ATOM 634 C CA . ASP A 1 82 ? 12.302 7.457 -3.398 1.00 59.06 82 ASP A CA 1
ATOM 635 C C . ASP A 1 82 ? 13.522 6.843 -4.117 1.00 59.06 82 ASP A C 1
ATOM 637 O O . ASP A 1 82 ? 13.991 7.381 -5.117 1.00 59.06 82 ASP A O 1
ATOM 641 N N . ARG A 1 83 ? 14.037 5.703 -3.636 1.00 59.50 83 ARG A N 1
ATOM 642 C CA . ARG A 1 83 ? 15.203 5.017 -4.209 1.00 59.50 83 ARG A CA 1
ATOM 643 C C . ARG A 1 83 ? 14.874 3.964 -5.279 1.00 59.50 83 ARG A C 1
ATOM 645 O O . ARG A 1 83 ? 15.798 3.518 -5.947 1.00 59.50 83 ARG A O 1
ATOM 652 N N . TRP A 1 84 ? 13.613 3.554 -5.457 1.00 66.62 84 TRP A N 1
ATOM 653 C CA . TRP A 1 84 ? 13.245 2.456 -6.386 1.00 66.62 84 TRP A CA 1
ATOM 654 C C . TRP A 1 84 ? 11.881 2.585 -7.069 1.00 66.62 84 TRP A C 1
ATOM 656 O O . TRP A 1 84 ? 11.543 1.750 -7.912 1.00 66.62 84 TRP A O 1
ATOM 666 N N . VAL A 1 85 ? 11.082 3.592 -6.712 1.00 61.72 85 VAL A N 1
ATOM 667 C CA . VAL A 1 85 ? 9.890 3.961 -7.480 1.00 61.72 85 VAL A CA 1
ATOM 668 C C . VAL A 1 85 ? 10.301 5.058 -8.451 1.00 61.72 85 VAL A C 1
ATOM 670 O O . VAL A 1 85 ? 10.702 6.140 -8.025 1.00 61.72 85 VAL A O 1
ATOM 673 N N . ALA A 1 86 ? 10.225 4.783 -9.754 1.00 51.41 86 ALA A N 1
ATOM 674 C CA . ALA A 1 86 ? 10.367 5.846 -10.742 1.00 51.41 86 ALA A CA 1
ATOM 675 C C . ALA A 1 86 ? 9.240 6.871 -10.511 1.00 51.41 86 ALA A C 1
ATOM 677 O O . ALA A 1 86 ? 8.072 6.479 -10.460 1.00 51.41 86 ALA A O 1
ATOM 678 N N . LYS A 1 87 ? 9.595 8.150 -10.319 1.00 46.50 87 LYS A N 1
ATOM 679 C CA . LYS A 1 87 ? 8.625 9.258 -10.292 1.00 46.50 87 LYS A CA 1
ATOM 680 C C . LYS A 1 87 ? 8.006 9.447 -11.669 1.00 46.50 87 LYS A C 1
ATOM 682 O O . LYS A 1 87 ? 8.681 9.135 -12.678 1.00 46.50 87 LYS A O 1
#

Organism: NCBI:txid1107882

Mean predicted aligned error: 4.45 Å

Nearest PDB structures (foldseek):
  2fiu-assembly1_B  TM=9.728E-01  e=1.571E-09  Agrobacterium fabrum str. C58
  3lo3-assembly2_C  TM=8.954E-01  e=1.082E-05  Colwellia psychrerythraea 34H
  3bgu-assembly1_A  TM=6.179E-01  e=2.030E-02  Thermobifida fusca YX
  4dpo-assembly1_B  TM=5.764E-01  e=2.030E-02  Methanosarcina mazei Go1
  1rjj-assembly1_B  TM=6.119E-01  e=6.125E-02  Arabidopsis thaliana

Sequence (87 aa):
MAKGYWVAFADVSDPQGHKAYIAENAKAFRKHGARFLTRGGQGESPEGHPRSRVVVIEFPSYDAAIECYRSPEYEKASSTADRWVAK

pLDDT: mean 87.43, std 10.82, range [46.5, 98.31]